Protein AF-A0A9Q0Q741-F1 (afdb_monomer_lite)

Organism: NCBI:txid2511006

Sequence (102 aa):
MVRKTLFALWDELSTEERELLFKDIESLDLPRLDRIIRCSLRSQGLPVVAIEPVPENTVSTVEERTIEERERWWKMGLKAISDGKLAVLLLSGGQEKIIEHH

Structure (mmCIF, N/CA/C/O backbone):
data_AF-A0A9Q0Q741-F1
#
_entry.id   AF-A0A9Q0Q741-F1
#
loop_
_atom_site.group_PDB
_atom_site.id
_atom_site.type_symbol
_atom_site.label_atom_id
_atom_site.label_alt_id
_atom_site.label_comp_id
_atom_site.label_asym_id
_atom_site.label_entity_id
_atom_site.label_seq_id
_atom_site.pdbx_PDB_ins_code
_atom_site.Cartn_x
_atom_site.Cartn_y
_atom_site.Cartn_z
_atom_site.occupancy
_atom_site.B_iso_or_equiv
_atom_site.auth_seq_id
_atom_site.auth_comp_id
_atom_site.auth_asym_id
_atom_site.auth_atom_id
_atom_site.pdbx_PDB_model_num
ATOM 1 N N . MET A 1 1 ? -20.941 -12.075 13.653 1.00 48.72 1 MET A N 1
ATOM 2 C CA . MET A 1 1 ? -20.383 -12.398 14.986 1.00 48.72 1 MET A CA 1
ATOM 3 C C . MET A 1 1 ? -19.453 -11.303 15.519 1.00 48.72 1 MET A C 1
ATOM 5 O O . MET A 1 1 ? -19.591 -10.961 16.679 1.00 48.72 1 MET A O 1
ATOM 9 N N . VAL A 1 2 ? -18.616 -10.667 14.682 1.00 56.38 2 VAL A N 1
ATOM 10 C CA . VAL A 1 2 ? -17.629 -9.627 15.078 1.00 56.38 2 VAL A CA 1
ATOM 11 C C . VAL A 1 2 ? -18.214 -8.415 15.833 1.00 56.38 2 VAL A C 1
ATOM 13 O O . VAL A 1 2 ? -17.580 -7.879 16.731 1.00 56.38 2 VAL A O 1
ATOM 16 N N . ARG A 1 3 ? -19.444 -7.990 15.517 1.00 64.44 3 ARG A N 1
ATOM 17 C CA . ARG A 1 3 ? -19.996 -6.717 16.022 1.00 64.44 3 ARG A CA 1
ATOM 18 C C . ARG A 1 3 ? -20.395 -6.715 17.499 1.00 64.44 3 ARG A C 1
ATOM 20 O O . ARG A 1 3 ? -20.397 -5.654 18.099 1.00 64.44 3 ARG A O 1
ATOM 27 N N . LYS A 1 4 ? -20.751 -7.868 18.083 1.00 66.88 4 LYS A N 1
ATOM 28 C CA . LYS A 1 4 ? -21.153 -7.924 19.502 1.00 66.88 4 LYS A CA 1
ATOM 29 C C . LYS A 1 4 ? -19.948 -7.918 20.441 1.00 66.88 4 LYS A C 1
ATOM 31 O O . LYS A 1 4 ? -20.011 -7.298 21.490 1.00 66.88 4 LYS A O 1
ATOM 36 N N . THR A 1 5 ? -18.854 -8.566 20.048 1.00 80.19 5 THR A N 1
ATOM 37 C CA . THR A 1 5 ? -17.637 -8.653 20.867 1.00 80.19 5 THR A CA 1
ATOM 38 C C . THR A 1 5 ? -16.956 -7.296 21.039 1.00 80.19 5 THR A C 1
ATOM 40 O O . THR A 1 5 ? -16.366 -7.048 22.080 1.00 80.19 5 THR A O 1
ATOM 43 N N . LEU A 1 6 ? -17.093 -6.396 20.059 1.00 80.69 6 LEU A N 1
ATOM 44 C CA . LEU A 1 6 ? -16.524 -5.047 20.113 1.00 80.69 6 LEU A CA 1
ATOM 45 C C . LEU A 1 6 ? -17.059 -4.201 21.281 1.00 80.69 6 LEU A C 1
ATOM 47 O O . LEU A 1 6 ? -16.343 -3.354 21.796 1.00 80.69 6 LEU A O 1
ATOM 51 N N . PHE A 1 7 ? -18.294 -4.459 21.717 1.00 86.50 7 PHE A N 1
ATOM 52 C CA . PHE A 1 7 ? -18.950 -3.734 22.810 1.00 86.50 7 PHE A CA 1
ATOM 53 C C . PHE A 1 7 ? -18.990 -4.534 24.120 1.00 86.50 7 PHE A C 1
ATOM 55 O O . PHE A 1 7 ? -19.720 -4.167 25.034 1.00 86.50 7 PHE A O 1
ATOM 62 N N . ALA A 1 8 ? -18.232 -5.631 24.229 1.00 87.94 8 ALA A N 1
ATOM 63 C CA . ALA A 1 8 ? -18.296 -6.523 25.390 1.00 87.94 8 ALA A CA 1
ATOM 64 C C . ALA A 1 8 ? -17.905 -5.846 26.717 1.00 87.94 8 ALA A C 1
ATOM 66 O O . ALA A 1 8 ? -18.394 -6.263 27.759 1.00 87.94 8 ALA A O 1
ATOM 67 N N . LEU A 1 9 ? -17.065 -4.808 26.666 1.00 89.69 9 LEU A N 1
ATOM 68 C CA . LEU A 1 9 ? -16.591 -4.045 27.827 1.00 89.69 9 LEU A CA 1
ATOM 69 C C . LEU A 1 9 ? -17.098 -2.596 27.812 1.00 89.69 9 LEU A C 1
ATOM 71 O O . LEU A 1 9 ? -16.521 -1.728 28.454 1.00 89.69 9 LEU A O 1
ATOM 75 N N . TRP A 1 10 ? -18.159 -2.305 27.053 1.00 89.12 10 TRP A N 1
ATOM 76 C CA . TRP A 1 10 ? -18.630 -0.930 26.863 1.00 89.12 10 TRP A CA 1
ATOM 77 C C . TRP A 1 10 ? -18.971 -0.228 28.185 1.00 89.12 10 TRP A C 1
ATOM 79 O O . TRP A 1 10 ? -18.673 0.955 28.358 1.00 89.12 10 TRP A O 1
ATOM 89 N N . ASP A 1 11 ? -19.547 -0.967 29.133 1.00 91.38 11 ASP A N 1
ATOM 90 C CA . ASP A 1 11 ? -19.940 -0.450 30.446 1.00 91.38 11 ASP A CA 1
ATOM 91 C C . ASP A 1 11 ? -18.741 -0.114 31.348 1.00 91.38 11 ASP A C 1
ATOM 93 O O . ASP A 1 11 ? -18.873 0.727 32.234 1.00 91.38 11 ASP A O 1
ATOM 97 N N . GLU A 1 12 ? -17.570 -0.697 31.075 1.00 93.31 12 GLU A N 1
ATOM 98 C CA . GLU A 1 12 ? -16.324 -0.476 31.821 1.00 93.31 12 GLU A CA 1
ATOM 99 C C . GLU A 1 12 ? -15.515 0.722 31.294 1.00 93.31 12 GLU A C 1
ATOM 101 O O . GLU A 1 12 ? -14.632 1.212 31.992 1.00 93.31 12 GLU A O 1
ATOM 106 N N . LEU A 1 13 ? -15.829 1.216 30.089 1.00 92.12 13 LEU A N 1
ATOM 107 C CA . LEU A 1 13 ? -15.134 2.348 29.470 1.00 92.12 13 LEU A CA 1
ATOM 108 C C . LEU A 1 13 ? -15.523 3.696 30.094 1.00 92.12 13 LEU A C 1
ATOM 110 O O . LEU A 1 13 ? -16.703 3.961 30.360 1.00 92.12 13 LEU A O 1
ATOM 114 N N . SER A 1 14 ? -14.540 4.589 30.215 1.00 94.31 14 SER A N 1
ATOM 115 C CA . SER A 1 14 ? -14.762 6.004 30.520 1.00 94.31 14 SER A CA 1
ATOM 116 C C . SER A 1 14 ? -15.522 6.708 29.385 1.00 94.31 14 SER A C 1
ATOM 118 O O . SER A 1 14 ? -15.628 6.212 28.260 1.00 94.31 14 SER A O 1
ATOM 120 N N . THR A 1 15 ? -16.059 7.899 29.658 1.00 93.19 15 THR A N 1
ATOM 121 C CA . THR A 1 15 ? -16.747 8.708 28.638 1.00 93.19 15 THR A CA 1
ATOM 122 C C . THR A 1 15 ? -15.821 9.039 27.464 1.00 93.19 15 THR A C 1
ATOM 124 O O . THR A 1 15 ? -16.230 8.949 26.309 1.00 93.19 15 THR A O 1
ATOM 127 N N . GLU A 1 16 ? -14.564 9.366 27.755 1.00 95.38 16 GLU A N 1
ATOM 128 C CA . GLU A 1 16 ? -13.533 9.706 26.773 1.00 95.38 16 GLU A CA 1
ATOM 129 C C . GLU A 1 16 ? -13.149 8.486 25.924 1.00 95.38 16 GLU A C 1
ATOM 131 O O . GLU A 1 16 ? -13.046 8.582 24.701 1.00 95.38 16 GLU A O 1
ATOM 136 N N . GLU A 1 17 ? -12.993 7.318 26.550 1.00 93.75 17 GLU A N 1
ATOM 137 C CA . GLU A 1 17 ? -12.674 6.065 25.855 1.00 93.75 17 GLU A CA 1
ATOM 138 C C . GLU A 1 17 ? -13.810 5.618 24.928 1.00 93.75 17 GLU A C 1
ATOM 140 O O . GLU A 1 17 ? -13.565 5.161 23.809 1.00 93.75 17 GLU A O 1
ATOM 145 N N . ARG A 1 18 ? -15.067 5.802 25.352 1.00 93.12 18 ARG A N 1
ATOM 146 C CA . ARG A 1 18 ? -16.242 5.552 24.503 1.00 93.12 18 ARG A CA 1
ATOM 147 C C . ARG A 1 18 ? -16.272 6.469 23.289 1.00 93.12 18 ARG A C 1
ATOM 149 O O . ARG A 1 18 ? -16.621 6.015 22.200 1.00 93.12 18 ARG A O 1
ATOM 156 N N . GLU A 1 19 ? -15.917 7.740 23.460 1.00 94.69 19 GLU A N 1
ATOM 157 C CA . GLU A 1 19 ? -15.874 8.704 22.359 1.00 94.69 19 GLU A CA 1
ATOM 158 C C . GLU A 1 19 ? -14.777 8.355 21.342 1.00 94.69 19 GLU A C 1
ATOM 160 O O . GLU A 1 19 ? -15.018 8.407 20.134 1.00 94.69 19 GLU A O 1
ATOM 165 N N . LEU A 1 20 ? -13.596 7.947 21.817 1.00 94.00 20 LEU A N 1
ATOM 166 C CA . LEU A 1 20 ? -12.506 7.469 20.961 1.00 94.00 20 LEU A CA 1
ATOM 167 C C . LEU A 1 20 ? -12.917 6.219 20.177 1.00 94.00 20 LEU A C 1
ATOM 169 O O . LEU A 1 20 ? -12.814 6.203 18.952 1.00 94.00 20 LEU A O 1
ATOM 173 N N . LEU A 1 21 ? -13.470 5.213 20.860 1.00 91.31 21 LEU A N 1
ATOM 174 C CA . LEU A 1 21 ? -13.940 3.987 20.215 1.00 91.31 21 LEU A CA 1
ATOM 175 C C . LEU A 1 21 ? -15.028 4.276 19.172 1.00 91.31 21 LEU A C 1
ATOM 177 O O . LEU A 1 21 ? -15.041 3.673 18.100 1.00 91.31 21 LEU A O 1
ATOM 181 N N . PHE A 1 22 ? -15.935 5.210 19.460 1.00 91.00 22 PHE A N 1
ATOM 182 C CA . PHE A 1 22 ? -16.962 5.615 18.506 1.00 91.00 22 PHE A CA 1
ATOM 183 C C . PHE A 1 22 ? -16.353 6.235 17.242 1.00 91.00 22 PHE A C 1
ATOM 185 O O . PHE A 1 22 ? -16.705 5.815 16.139 1.00 91.00 22 PHE A O 1
ATOM 192 N N . LYS A 1 23 ? -15.406 7.171 17.392 1.00 93.69 23 LYS A N 1
ATOM 193 C CA . LYS A 1 23 ? -14.694 7.802 16.266 1.00 93.69 23 LYS A CA 1
ATOM 194 C C . LYS A 1 23 ? -13.933 6.781 15.424 1.00 93.69 23 LYS A C 1
ATOM 196 O O . LYS A 1 23 ? -14.003 6.824 14.195 1.00 93.69 23 LYS A O 1
ATOM 201 N N . ASP A 1 24 ? -13.265 5.831 16.071 1.00 91.25 24 ASP A N 1
ATOM 202 C CA . ASP A 1 24 ? -12.548 4.763 15.377 1.00 91.25 24 ASP A CA 1
ATOM 203 C C . ASP A 1 24 ? -13.509 3.905 14.550 1.00 91.25 24 ASP A C 1
ATOM 205 O O . ASP A 1 24 ? -13.267 3.674 13.366 1.00 91.25 24 ASP A O 1
ATOM 209 N N . ILE A 1 25 ? -14.639 3.484 15.128 1.00 90.31 25 ILE A N 1
ATOM 210 C CA . ILE A 1 25 ? -15.649 2.681 14.422 1.00 90.31 25 ILE A CA 1
ATOM 211 C C . ILE A 1 25 ? -16.282 3.460 13.266 1.00 90.31 25 ILE A C 1
ATOM 213 O O . ILE A 1 25 ? -16.484 2.888 12.195 1.00 90.31 25 ILE A O 1
ATOM 217 N N . GLU A 1 26 ? -16.593 4.740 13.465 1.00 92.06 26 GLU A N 1
ATOM 218 C CA . GLU A 1 26 ? -17.190 5.601 12.439 1.00 92.06 26 GLU A CA 1
ATOM 219 C C . GLU A 1 26 ? -16.251 5.795 11.239 1.00 92.06 26 GLU A C 1
ATOM 221 O O . GLU A 1 26 ? -16.704 5.851 10.095 1.00 92.06 26 GLU A O 1
ATOM 226 N N . SER A 1 27 ? -14.936 5.810 11.474 1.00 93.25 27 SER A N 1
ATOM 227 C CA . SER A 1 27 ? -13.930 5.905 10.410 1.00 93.25 27 SER A CA 1
ATOM 228 C C . SER A 1 27 ? -13.794 4.631 9.555 1.00 93.25 27 SER A C 1
ATOM 230 O O . SER A 1 27 ? -13.180 4.663 8.483 1.00 93.25 27 SER A O 1
ATOM 232 N N . LEU A 1 28 ? -14.363 3.501 9.999 1.00 91.25 28 LEU A N 1
ATOM 233 C CA . LEU A 1 28 ? -14.226 2.201 9.342 1.00 91.25 28 LEU A CA 1
ATOM 234 C C . LEU A 1 28 ? -15.379 1.889 8.377 1.00 91.25 28 LEU A C 1
ATOM 236 O O . LEU A 1 28 ? -16.545 1.777 8.750 1.00 91.25 28 LEU A O 1
ATOM 240 N N . ASP A 1 29 ? -15.029 1.554 7.134 1.00 93.25 29 ASP A N 1
ATOM 241 C CA . ASP A 1 29 ? -15.951 0.927 6.178 1.00 93.25 29 ASP A CA 1
ATOM 242 C C . ASP A 1 29 ? -16.090 -0.579 6.482 1.00 93.25 29 ASP A C 1
ATOM 244 O O . ASP A 1 29 ? -15.387 -1.439 5.933 1.00 93.25 29 ASP A O 1
ATOM 248 N N . LEU A 1 30 ? -16.998 -0.908 7.408 1.00 88.50 30 LEU A N 1
ATOM 249 C CA . LEU A 1 30 ? -17.235 -2.286 7.854 1.00 88.50 30 LEU A CA 1
ATOM 250 C C . LEU A 1 30 ? -17.682 -3.236 6.723 1.00 88.50 30 LEU A C 1
ATOM 252 O O . LEU A 1 30 ? -17.198 -4.372 6.697 1.00 88.50 30 LEU A O 1
ATOM 256 N N . PRO A 1 31 ? -18.581 -2.850 5.789 1.00 91.25 31 PRO A N 1
ATOM 257 C CA . PRO A 1 31 ? -18.906 -3.686 4.632 1.00 91.25 31 PRO A CA 1
ATOM 258 C C . PRO A 1 31 ? -17.690 -4.018 3.761 1.00 91.25 31 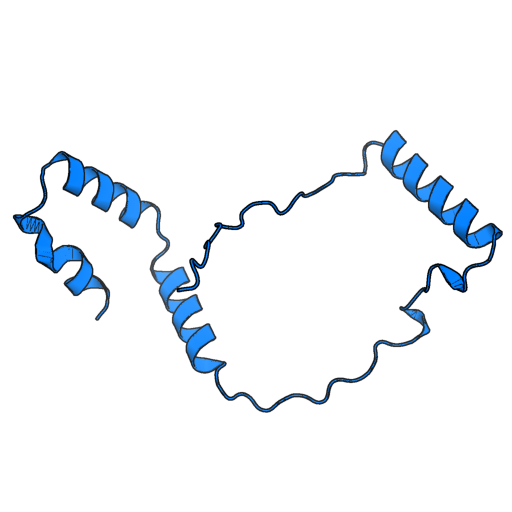PRO A C 1
ATOM 260 O O . PRO A 1 31 ? -17.523 -5.169 3.343 1.00 91.25 31 PRO A O 1
ATOM 263 N N . ARG A 1 32 ? -16.815 -3.038 3.502 1.00 93.88 32 ARG A N 1
ATOM 264 C CA . ARG A 1 32 ? -15.581 -3.265 2.743 1.00 93.88 32 ARG A CA 1
ATOM 265 C C . ARG A 1 32 ? -14.635 -4.201 3.481 1.00 93.88 32 ARG A C 1
ATOM 267 O O . ARG A 1 32 ? -14.080 -5.098 2.845 1.00 93.88 32 ARG A O 1
ATOM 274 N N . LEU A 1 33 ? -14.476 -4.029 4.791 1.00 91.44 33 LEU A N 1
ATOM 275 C CA . LEU A 1 33 ? -13.638 -4.899 5.613 1.00 91.44 33 LEU A CA 1
ATOM 276 C C . LEU A 1 33 ? -14.139 -6.352 5.595 1.00 91.44 33 LEU A C 1
ATOM 278 O O . LEU A 1 33 ? -13.348 -7.261 5.352 1.00 91.44 33 LEU A O 1
ATOM 282 N N . ASP A 1 34 ? -15.448 -6.578 5.765 1.00 90.44 34 ASP A N 1
ATOM 283 C CA . ASP A 1 34 ? -16.041 -7.924 5.693 1.00 90.44 34 ASP A CA 1
ATOM 284 C C . ASP A 1 34 ? -15.789 -8.578 4.328 1.00 90.44 34 ASP A C 1
ATOM 286 O O . ASP A 1 34 ? -15.416 -9.752 4.250 1.00 90.44 34 ASP A O 1
ATOM 290 N N . ARG A 1 35 ? -15.920 -7.804 3.241 1.00 93.31 35 ARG A N 1
ATOM 291 C CA . ARG A 1 35 ? -15.612 -8.278 1.887 1.00 93.31 35 ARG A CA 1
ATOM 292 C C . ARG A 1 35 ? -14.144 -8.672 1.750 1.00 93.31 35 ARG A C 1
ATOM 294 O O . ARG A 1 35 ? -13.873 -9.752 1.233 1.00 93.31 35 ARG A O 1
ATOM 301 N N . ILE A 1 36 ? -13.218 -7.828 2.211 1.00 93.62 36 ILE A N 1
ATOM 302 C CA . ILE A 1 36 ? -11.775 -8.107 2.160 1.00 93.62 36 ILE A CA 1
ATOM 303 C C . ILE A 1 36 ? -11.461 -9.389 2.932 1.00 93.62 36 ILE A C 1
ATOM 305 O O . ILE A 1 36 ? -10.876 -10.302 2.359 1.00 93.62 36 ILE A O 1
ATOM 309 N N . ILE A 1 37 ? -11.913 -9.504 4.185 1.00 91.62 37 ILE A N 1
ATOM 310 C CA . ILE A 1 37 ? -11.672 -10.686 5.024 1.00 91.62 37 ILE A CA 1
ATOM 311 C C . ILE A 1 37 ? -12.219 -11.946 4.348 1.00 91.62 37 ILE A C 1
ATOM 313 O O . ILE A 1 37 ? -11.521 -12.953 4.237 1.00 91.62 37 IL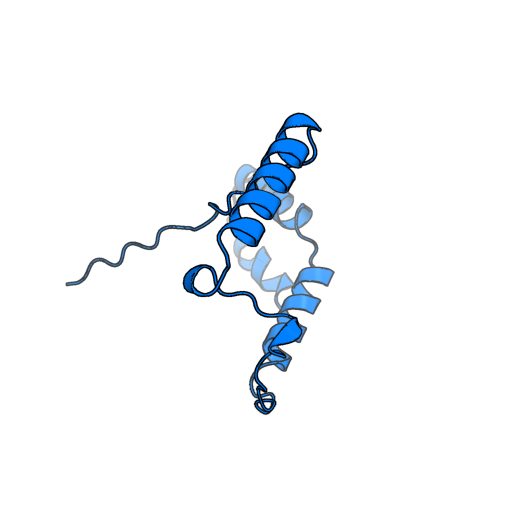E A O 1
ATOM 317 N N . ARG A 1 38 ? -13.454 -11.892 3.841 1.00 91.25 38 ARG A N 1
ATOM 318 C CA . ARG A 1 38 ? -14.086 -13.028 3.164 1.00 91.25 38 ARG A CA 1
ATOM 319 C C . ARG A 1 38 ? -13.322 -13.450 1.910 1.00 91.25 38 ARG A C 1
ATOM 321 O O . ARG A 1 38 ? -13.170 -14.646 1.680 1.00 91.25 38 ARG A O 1
ATOM 328 N N . CYS A 1 39 ? -12.869 -12.495 1.099 1.00 89.44 39 CYS A N 1
ATOM 329 C CA . CYS A 1 39 ? -12.056 -12.766 -0.085 1.00 89.44 39 CYS A CA 1
ATOM 330 C C . CYS A 1 39 ? -10.715 -13.404 0.300 1.00 89.44 39 CYS A C 1
ATOM 332 O O . CYS A 1 39 ? -10.388 -14.461 -0.233 1.00 89.44 39 CYS A O 1
ATOM 334 N N . SER A 1 40 ? -10.000 -12.826 1.267 1.00 89.94 40 SER A N 1
ATOM 335 C CA . SER A 1 40 ? -8.687 -13.308 1.713 1.00 89.94 40 SER A CA 1
ATOM 336 C C . SER A 1 40 ? -8.731 -14.702 2.342 1.00 89.94 40 SER A C 1
ATOM 338 O O . SER A 1 40 ? -7.807 -15.494 2.165 1.00 89.94 40 SER A O 1
ATOM 340 N N . LEU A 1 41 ? -9.802 -15.028 3.072 1.00 88.88 41 LEU A N 1
ATOM 341 C CA . LEU A 1 41 ? -9.983 -16.364 3.646 1.00 88.88 41 LEU A CA 1
ATOM 342 C C . LEU A 1 41 ? -10.356 -17.400 2.580 1.00 88.88 41 LEU A C 1
ATOM 344 O O . LEU A 1 41 ? -9.919 -18.543 2.663 1.00 88.88 41 LEU A O 1
ATOM 348 N N . ARG A 1 42 ? -11.134 -17.012 1.561 1.00 86.00 42 ARG A N 1
ATOM 349 C CA . ARG A 1 42 ? -11.503 -17.901 0.445 1.00 86.00 42 ARG A CA 1
ATOM 350 C C . ARG A 1 42 ? -10.347 -18.196 -0.507 1.00 86.00 42 ARG A C 1
ATOM 352 O O . ARG A 1 42 ? -10.380 -19.226 -1.165 1.00 86.00 42 ARG A O 1
ATOM 359 N N . SER A 1 43 ? -9.359 -17.308 -0.609 1.00 78.50 43 SER A N 1
ATOM 360 C CA . SER A 1 43 ? -8.194 -17.507 -1.481 1.00 78.50 43 SER A CA 1
ATOM 361 C C . SER A 1 43 ? -7.147 -18.472 -0.911 1.00 78.50 43 SER A C 1
ATOM 363 O O . SER A 1 43 ? -6.188 -18.800 -1.605 1.00 78.50 43 SER A O 1
ATOM 365 N N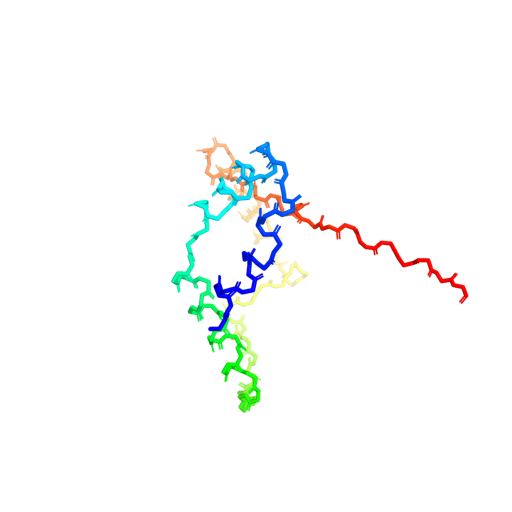 . GLN A 1 44 ? -7.307 -18.930 0.334 1.00 74.44 44 GLN A N 1
ATOM 366 C CA . GLN A 1 44 ? -6.436 -19.944 0.928 1.00 74.44 44 GLN A CA 1
ATOM 367 C C . GLN A 1 44 ? -6.677 -21.301 0.246 1.00 74.44 44 GLN A C 1
ATOM 369 O O . GLN A 1 44 ? -7.796 -21.809 0.257 1.00 74.44 44 GLN A O 1
ATOM 374 N N . GLY A 1 45 ? -5.633 -21.886 -0.348 1.00 70.56 45 GLY A N 1
ATOM 375 C CA . GLY A 1 45 ? -5.706 -23.208 -0.986 1.00 70.56 45 GLY A CA 1
ATOM 376 C C . GLY A 1 45 ? -6.146 -23.214 -2.453 1.00 70.56 45 GLY A C 1
ATOM 377 O O . GLY A 1 45 ? -6.514 -24.269 -2.967 1.00 70.56 45 GLY A O 1
ATOM 378 N N . LEU A 1 46 ? -6.109 -22.068 -3.144 1.00 73.50 46 LEU A N 1
ATOM 379 C CA . LEU A 1 46 ? -6.269 -22.051 -4.600 1.00 73.50 46 LEU A CA 1
ATOM 380 C C . LEU A 1 46 ? -5.106 -22.805 -5.276 1.00 73.50 46 LEU A C 1
ATOM 382 O O . LEU A 1 46 ? -3.963 -22.679 -4.825 1.00 73.50 46 LEU A O 1
ATOM 386 N N . PRO A 1 47 ? -5.372 -23.582 -6.343 1.00 78.38 47 PRO A N 1
ATOM 387 C CA . PRO A 1 47 ? -4.324 -24.288 -7.064 1.00 78.38 47 PRO A CA 1
ATOM 388 C C . PRO A 1 47 ? -3.308 -23.293 -7.623 1.00 78.38 47 PRO A C 1
ATOM 390 O O . PRO A 1 47 ? -3.675 -22.256 -8.179 1.00 78.38 47 PRO A O 1
ATOM 393 N N . VAL A 1 48 ? -2.026 -23.622 -7.460 1.00 75.12 48 VAL A N 1
ATOM 394 C CA . VAL A 1 48 ? -0.926 -22.826 -8.002 1.00 75.12 48 VAL A CA 1
ATOM 395 C C . VAL A 1 48 ? -1.061 -22.816 -9.520 1.00 75.12 48 VAL A C 1
ATOM 397 O O . VAL A 1 48 ? -1.004 -23.860 -10.169 1.00 75.12 48 VAL A O 1
ATOM 400 N N . VAL A 1 49 ? -1.284 -21.630 -10.075 1.00 81.00 49 VAL A N 1
ATOM 401 C CA . VAL A 1 49 ? -1.293 -21.421 -11.522 1.00 81.00 49 VAL A CA 1
ATOM 402 C C . VAL A 1 49 ? 0.138 -21.576 -12.030 1.00 81.00 49 VAL A C 1
ATOM 404 O O . VAL A 1 49 ? 1.082 -21.151 -11.361 1.00 81.00 49 VAL A O 1
ATOM 407 N N . ALA A 1 50 ? 0.302 -22.191 -13.202 1.00 83.69 50 ALA A N 1
ATOM 408 C CA . ALA A 1 50 ? 1.596 -22.255 -13.865 1.00 83.69 50 ALA A CA 1
ATOM 409 C C . ALA A 1 50 ? 2.122 -20.828 -14.091 1.00 83.69 50 ALA A C 1
ATOM 411 O O . ALA A 1 50 ? 1.445 -19.996 -14.693 1.00 83.69 50 ALA A O 1
ATOM 412 N N . ILE A 1 51 ? 3.310 -20.543 -13.561 1.00 82.62 51 ILE A N 1
ATOM 413 C CA . ILE A 1 51 ? 3.984 -19.261 -13.755 1.00 82.62 51 ILE A CA 1
ATOM 414 C C . ILE A 1 51 ? 4.861 -19.407 -14.995 1.00 82.62 51 ILE A C 1
ATOM 416 O O . ILE A 1 51 ? 5.806 -20.195 -14.996 1.00 82.62 51 ILE A O 1
ATOM 420 N N . GLU A 1 52 ? 4.535 -18.658 -16.042 1.00 87.69 52 GLU A N 1
ATOM 421 C CA . GLU A 1 52 ? 5.347 -18.560 -17.255 1.00 87.69 52 GLU A CA 1
ATOM 422 C C . GLU A 1 52 ? 6.263 -17.327 -17.192 1.00 87.69 52 GLU A C 1
ATOM 424 O O . GLU A 1 52 ? 5.910 -16.326 -16.556 1.00 87.69 52 GLU A O 1
ATOM 429 N N . PRO A 1 53 ? 7.449 -17.376 -17.825 1.00 85.44 53 PRO A N 1
ATOM 430 C CA . PRO A 1 53 ? 8.324 -16.219 -17.911 1.00 85.44 53 PRO A CA 1
ATOM 431 C C . PRO A 1 53 ? 7.666 -15.093 -18.713 1.00 85.44 53 PRO A C 1
ATOM 433 O O . PRO A 1 53 ? 6.928 -15.315 -19.673 1.00 85.44 53 PRO A O 1
ATOM 436 N N . VAL A 1 54 ? 7.975 -13.860 -18.322 1.00 88.06 54 VAL A N 1
ATOM 437 C CA . VAL A 1 54 ? 7.539 -12.671 -19.053 1.00 88.06 54 VAL A CA 1
ATOM 438 C C . VAL A 1 54 ? 8.234 -12.650 -20.429 1.00 88.06 54 VAL A C 1
ATOM 440 O O . VAL A 1 54 ? 9.431 -12.941 -20.489 1.00 88.06 54 VAL A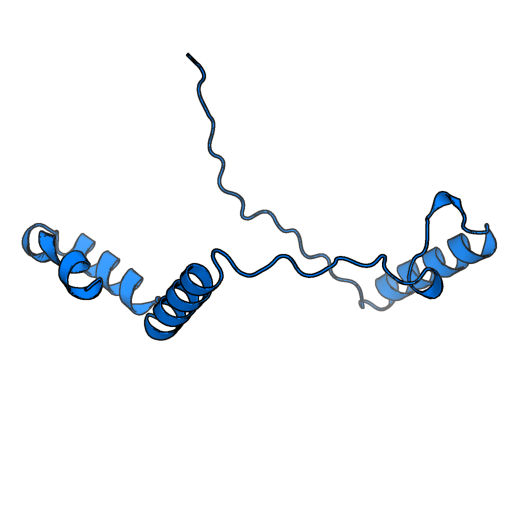 O 1
ATOM 443 N N . PRO A 1 55 ? 7.534 -12.315 -21.531 1.00 87.00 55 PRO A N 1
ATOM 444 C CA . PRO A 1 55 ? 8.128 -12.271 -22.867 1.00 87.00 55 PRO A CA 1
ATOM 445 C C . PRO A 1 55 ? 9.372 -11.374 -22.950 1.00 87.00 55 PRO A C 1
ATOM 447 O O . PRO A 1 55 ? 9.350 -10.234 -22.480 1.00 87.00 55 PRO A O 1
ATOM 450 N N . GLU A 1 56 ? 10.431 -11.849 -23.613 1.00 80.25 56 GLU A N 1
ATOM 451 C CA . GLU A 1 56 ? 11.728 -11.149 -23.703 1.00 80.25 56 GLU A CA 1
ATOM 452 C C . GLU A 1 56 ? 11.617 -9.733 -24.284 1.00 80.25 56 GLU A C 1
ATOM 454 O O . GLU A 1 56 ? 12.295 -8.817 -23.836 1.00 80.25 56 GLU A O 1
ATOM 459 N N . ASN A 1 57 ? 10.694 -9.507 -25.221 1.00 79.56 57 ASN A N 1
ATOM 460 C CA . ASN A 1 57 ? 10.455 -8.195 -25.830 1.00 79.56 57 ASN A CA 1
ATOM 461 C C . ASN A 1 57 ? 9.853 -7.144 -24.873 1.00 79.56 57 ASN A C 1
ATOM 463 O O . ASN A 1 57 ? 9.727 -5.978 -25.248 1.00 79.56 57 ASN A O 1
ATOM 467 N N . THR A 1 58 ? 9.458 -7.543 -23.663 1.00 77.06 58 THR A N 1
ATOM 468 C CA . THR A 1 58 ? 8.962 -6.651 -22.600 1.00 77.06 58 THR A CA 1
ATOM 469 C C . THR A 1 58 ? 9.937 -6.522 -21.431 1.00 77.06 58 THR A C 1
ATOM 471 O O . THR A 1 58 ? 9.687 -5.763 -20.493 1.00 77.06 58 THR A O 1
ATOM 474 N N . VAL A 1 59 ? 11.070 -7.223 -21.507 1.00 79.50 59 VAL A N 1
ATOM 475 C CA . VAL A 1 59 ? 12.146 -7.185 -20.523 1.00 79.50 59 VAL A CA 1
ATOM 476 C C . VAL A 1 59 ? 13.295 -6.365 -21.097 1.00 79.50 59 VAL A C 1
ATOM 478 O O . VAL A 1 59 ? 13.633 -6.456 -22.273 1.00 79.50 59 VAL A O 1
ATOM 481 N N . SER A 1 60 ? 13.905 -5.524 -20.268 1.00 71.81 60 SER A N 1
ATOM 482 C CA . SER A 1 60 ? 15.126 -4.826 -20.652 1.00 71.81 60 SER A CA 1
ATOM 483 C C . SER A 1 60 ? 16.094 -4.816 -19.478 1.00 71.81 60 SER A C 1
ATOM 485 O O . SER A 1 60 ? 15.800 -4.249 -18.423 1.00 71.81 60 SER A O 1
ATOM 487 N N . THR A 1 61 ? 17.253 -5.425 -19.693 1.00 75.44 61 THR A N 1
ATOM 488 C CA . THR A 1 61 ? 18.355 -5.541 -18.734 1.00 75.44 61 THR A CA 1
ATOM 489 C C . THR A 1 61 ? 19.265 -4.320 -18.849 1.00 75.44 61 THR A C 1
ATOM 491 O O . THR A 1 61 ? 19.529 -3.847 -19.951 1.00 75.44 61 THR A O 1
ATOM 494 N N . VAL A 1 62 ? 19.739 -3.752 -17.738 1.00 69.50 62 VAL A N 1
ATOM 495 C CA . VAL A 1 62 ? 20.572 -2.530 -17.775 1.00 69.50 62 VAL A CA 1
ATOM 496 C C . VAL A 1 62 ? 21.942 -2.820 -18.398 1.00 69.50 62 VAL A C 1
ATOM 498 O O . VAL A 1 62 ? 22.495 -1.990 -19.128 1.00 69.50 62 VAL A O 1
ATOM 501 N N . GLU A 1 63 ? 22.470 -4.006 -18.129 1.00 71.25 63 GLU A N 1
ATOM 502 C CA . GLU A 1 63 ? 23.797 -4.490 -18.494 1.00 71.25 63 GLU A CA 1
ATOM 503 C C . GLU A 1 63 ? 23.932 -4.764 -19.998 1.00 71.25 63 GLU A C 1
ATOM 505 O O . GLU A 1 63 ? 24.987 -4.494 -20.563 1.00 71.25 63 GLU A O 1
ATOM 510 N N . GLU A 1 64 ? 22.856 -5.211 -20.652 1.00 70.62 64 GLU A N 1
ATOM 511 C CA . GLU A 1 64 ? 22.827 -5.594 -22.075 1.00 70.62 64 GLU A CA 1
ATOM 512 C C . GLU A 1 64 ? 22.545 -4.411 -23.021 1.00 70.62 64 GLU A C 1
ATOM 514 O O . GLU A 1 64 ? 22.591 -4.564 -24.240 1.00 70.62 64 GLU A O 1
ATOM 519 N N . ARG A 1 65 ? 22.262 -3.217 -22.476 1.00 73.25 65 ARG A N 1
ATOM 520 C CA . ARG A 1 65 ? 21.922 -2.022 -23.268 1.00 73.25 65 ARG A CA 1
ATOM 521 C C . ARG A 1 65 ? 23.121 -1.416 -23.970 1.00 73.25 65 ARG A C 1
ATOM 523 O O . ARG A 1 65 ? 24.186 -1.237 -23.370 1.00 73.25 65 ARG A O 1
ATOM 530 N N . THR A 1 66 ? 22.885 -0.958 -25.194 1.00 83.19 66 THR A N 1
ATOM 531 C CA . THR A 1 66 ? 23.868 -0.161 -25.925 1.00 83.19 66 THR A CA 1
ATOM 532 C C . THR A 1 66 ? 24.056 1.215 -25.280 1.00 83.19 66 THR A C 1
ATOM 534 O O . THR A 1 66 ? 23.226 1.705 -24.503 1.00 83.19 66 THR A O 1
ATOM 537 N N . ILE A 1 67 ? 25.173 1.867 -25.601 1.00 83.94 67 ILE A N 1
ATOM 538 C CA . ILE A 1 67 ? 25.475 3.220 -25.114 1.00 83.94 67 ILE A CA 1
ATOM 539 C C . ILE A 1 67 ? 24.396 4.204 -25.600 1.00 83.94 67 ILE A C 1
ATOM 541 O O . ILE A 1 67 ? 23.961 5.078 -24.849 1.00 83.94 67 ILE A O 1
ATOM 545 N N . GLU A 1 68 ? 23.903 4.014 -26.823 1.00 87.06 68 GLU A N 1
ATOM 546 C CA . GLU A 1 68 ? 22.877 4.842 -27.453 1.00 87.06 68 GLU A CA 1
ATOM 547 C C . GLU A 1 68 ? 21.528 4.742 -26.726 1.00 87.06 68 GLU A C 1
ATOM 549 O O . GLU A 1 68 ? 20.846 5.752 -26.527 1.00 87.06 68 GLU A O 1
ATOM 554 N N . GLU A 1 69 ? 21.139 3.541 -26.294 1.00 86.12 69 GLU A N 1
ATOM 555 C CA . GLU A 1 69 ? 19.894 3.315 -25.553 1.00 86.12 69 GLU A CA 1
ATOM 556 C C . GLU A 1 69 ? 19.933 3.952 -24.166 1.00 86.12 69 GLU A C 1
ATOM 558 O O . GLU A 1 69 ? 18.971 4.611 -23.759 1.00 86.12 69 GLU A O 1
ATOM 563 N N . ARG A 1 70 ? 21.066 3.822 -23.464 1.00 85.38 70 ARG A N 1
ATOM 564 C CA . ARG A 1 70 ? 21.277 4.448 -22.150 1.00 85.38 70 ARG A CA 1
ATOM 565 C C . ARG A 1 70 ? 21.158 5.966 -22.238 1.00 85.38 70 ARG A C 1
ATOM 567 O O . ARG A 1 70 ? 20.410 6.570 -21.470 1.00 85.38 70 ARG A O 1
ATOM 574 N N . GLU A 1 71 ? 21.836 6.568 -23.210 1.00 91.12 71 GLU A N 1
ATOM 575 C CA . GLU A 1 71 ? 21.821 8.015 -23.423 1.00 91.12 71 GLU A CA 1
ATOM 576 C C . GLU A 1 71 ? 20.420 8.523 -23.798 1.00 91.12 71 GLU A C 1
ATOM 578 O O . GLU A 1 71 ? 19.956 9.553 -23.296 1.00 91.12 71 GLU A O 1
ATOM 583 N N . ARG A 1 72 ? 19.699 7.777 -24.646 1.00 91.44 72 ARG A N 1
ATOM 584 C CA . ARG A 1 72 ? 18.313 8.093 -25.009 1.00 91.44 72 ARG A CA 1
ATOM 585 C C . ARG A 1 72 ? 17.402 8.104 -23.782 1.00 91.44 72 ARG A C 1
ATOM 587 O O . ARG A 1 72 ? 16.633 9.050 -23.608 1.00 91.44 72 ARG A O 1
ATOM 594 N N . TRP A 1 73 ? 17.466 7.072 -22.943 1.00 90.12 73 TRP A N 1
ATOM 595 C CA . TRP A 1 73 ? 16.597 6.946 -21.768 1.00 90.12 73 TRP A CA 1
ATOM 596 C C . TRP A 1 73 ? 16.918 7.999 -20.712 1.00 90.12 73 TRP A C 1
ATOM 598 O O . TRP A 1 73 ? 16.004 8.590 -20.136 1.00 90.12 73 TRP A O 1
ATOM 608 N N . TRP A 1 74 ? 18.203 8.296 -20.521 1.00 91.38 74 TRP A N 1
ATOM 609 C CA . TRP A 1 74 ? 18.658 9.361 -19.635 1.00 91.38 74 TRP A CA 1
ATOM 610 C C . TRP A 1 74 ? 18.079 10.723 -20.037 1.00 91.38 74 TRP A C 1
ATOM 612 O O . TRP A 1 74 ? 17.446 11.403 -19.226 1.00 91.38 74 TRP A O 1
ATOM 622 N N . LYS A 1 75 ? 18.191 11.086 -21.322 1.00 95.25 75 LYS A N 1
ATOM 623 C CA . LYS A 1 75 ? 17.605 12.320 -21.870 1.00 95.25 75 LYS A CA 1
ATOM 624 C C . LYS A 1 75 ? 16.086 12.368 -21.719 1.00 95.25 75 LYS A C 1
ATOM 626 O O . LYS A 1 75 ? 15.542 13.418 -21.377 1.00 95.25 75 LYS A O 1
ATOM 631 N N . MET A 1 76 ? 15.397 11.250 -21.950 1.00 95.19 76 MET A N 1
ATOM 632 C CA . MET A 1 76 ? 13.946 11.161 -21.755 1.00 95.19 76 MET A CA 1
ATOM 633 C C . MET A 1 76 ? 13.550 11.395 -20.292 1.00 95.19 76 MET A C 1
ATOM 635 O O . MET A 1 76 ? 12.620 12.160 -20.035 1.00 95.19 76 MET A O 1
ATOM 639 N N . GLY A 1 77 ? 14.274 10.797 -19.342 1.00 94.31 77 GLY A N 1
ATOM 640 C CA . GLY A 1 77 ? 14.053 10.997 -17.909 1.00 94.31 77 GLY A CA 1
ATOM 641 C C . GLY A 1 77 ? 14.278 12.447 -17.479 1.00 94.31 77 GLY A C 1
ATOM 642 O O . GLY A 1 77 ? 13.405 13.046 -16.853 1.00 94.31 77 GLY A O 1
ATOM 643 N N . LEU A 1 78 ? 15.399 13.053 -17.888 1.00 96.00 78 LEU A N 1
ATOM 644 C CA . LEU A 1 78 ? 15.693 14.462 -17.603 1.00 96.00 78 LEU A CA 1
ATOM 645 C C . LEU A 1 78 ? 14.644 15.409 -18.190 1.00 96.00 78 LEU A C 1
ATOM 647 O O . LEU A 1 78 ? 14.244 16.365 -17.529 1.00 96.00 78 LEU A O 1
ATOM 651 N N . LYS A 1 79 ? 14.149 15.125 -19.399 1.00 97.00 79 LYS A N 1
ATOM 652 C CA . LYS A 1 79 ? 13.055 15.897 -19.993 1.00 97.00 79 LYS A CA 1
ATOM 653 C C . LYS A 1 79 ? 11.759 15.766 -19.191 1.00 97.00 79 LYS A C 1
ATOM 655 O O . LYS A 1 79 ? 11.058 16.753 -18.998 1.00 97.00 79 LYS A O 1
ATOM 660 N N . ALA A 1 80 ? 11.427 14.568 -18.711 1.00 95.81 80 ALA A N 1
ATOM 661 C CA . ALA A 1 80 ? 10.251 14.379 -17.864 1.00 95.81 80 ALA A CA 1
ATOM 662 C C . ALA A 1 80 ? 10.371 15.160 -16.543 1.00 95.81 80 ALA A C 1
ATOM 664 O O . ALA A 1 80 ? 9.383 15.735 -16.089 1.00 95.81 80 ALA A O 1
ATOM 665 N N . ILE A 1 81 ? 11.580 15.245 -15.975 1.00 95.62 81 ILE A N 1
ATOM 666 C CA . ILE A 1 81 ? 11.877 16.091 -14.811 1.00 95.62 81 ILE A CA 1
ATOM 667 C C . ILE A 1 81 ? 11.684 17.571 -15.158 1.00 95.62 81 ILE A C 1
ATOM 669 O O . ILE A 1 81 ? 10.955 18.263 -14.451 1.00 95.62 81 ILE A O 1
ATOM 673 N N . SER A 1 82 ? 12.281 18.057 -16.254 1.00 96.94 82 SER A N 1
ATOM 674 C CA . SER A 1 82 ? 12.188 19.473 -16.644 1.00 96.94 82 SER A CA 1
ATOM 675 C C . SER A 1 82 ? 10.766 19.907 -16.988 1.00 96.94 82 SER A C 1
ATOM 677 O O . SER A 1 82 ? 10.387 21.042 -16.729 1.00 96.94 82 SER A O 1
ATOM 679 N N . ASP A 1 83 ? 9.974 19.000 -17.563 1.00 97.75 83 ASP A N 1
ATOM 680 C CA . ASP A 1 83 ? 8.570 19.234 -17.898 1.00 97.75 83 ASP A CA 1
ATOM 681 C C . ASP A 1 83 ? 7.644 19.138 -16.658 1.00 97.75 83 ASP A C 1
ATOM 683 O O . ASP A 1 83 ? 6.433 19.308 -16.797 1.00 97.75 83 ASP A O 1
ATOM 687 N N . GLY A 1 84 ? 8.166 18.813 -15.465 1.00 94.69 84 GLY A N 1
ATOM 688 C CA . GLY A 1 84 ? 7.368 18.643 -14.242 1.00 94.69 84 GLY A CA 1
ATOM 689 C C . GLY A 1 84 ? 6.469 17.398 -14.242 1.00 94.69 84 GLY A C 1
ATOM 690 O O . GLY A 1 84 ? 5.445 17.374 -13.566 1.00 94.69 84 GLY A O 1
ATOM 691 N N . LYS A 1 85 ? 6.823 16.364 -15.015 1.00 96.56 85 LYS A N 1
ATOM 692 C CA . LYS A 1 85 ? 6.031 15.134 -15.226 1.00 96.56 85 LYS A CA 1
ATOM 693 C C . LYS A 1 85 ? 6.512 13.940 -14.393 1.00 96.56 85 LYS A C 1
ATOM 695 O O . LYS A 1 85 ? 6.058 12.821 -14.622 1.00 96.56 85 LYS A O 1
ATOM 700 N N . LEU A 1 86 ? 7.439 14.154 -13.459 1.00 95.75 86 LEU A N 1
ATOM 701 C CA . LEU A 1 86 ? 7.972 13.120 -12.571 1.00 95.75 86 LEU A CA 1
ATOM 702 C C . LEU A 1 86 ? 7.533 13.376 -11.124 1.00 95.75 86 LEU A C 1
ATOM 704 O O . LEU A 1 86 ? 7.694 14.480 -10.612 1.00 95.75 86 LEU A O 1
ATOM 708 N N . ALA A 1 87 ? 7.055 12.328 -10.455 1.00 93.75 87 ALA A N 1
ATOM 709 C CA . ALA A 1 87 ? 6.819 12.303 -9.015 1.00 93.75 87 ALA A CA 1
ATOM 710 C C . ALA A 1 87 ? 7.398 11.014 -8.414 1.00 93.75 87 ALA A C 1
ATOM 712 O O . ALA A 1 87 ? 7.515 9.999 -9.102 1.00 93.75 87 ALA A O 1
ATOM 713 N N . VAL A 1 88 ? 7.748 11.056 -7.128 1.00 94.38 88 VAL A N 1
ATOM 714 C CA . VAL A 1 88 ? 8.275 9.909 -6.376 1.00 94.38 88 VAL A CA 1
ATOM 715 C C . VAL A 1 88 ? 7.306 9.570 -5.247 1.00 94.38 88 VAL A C 1
ATOM 717 O O . VAL A 1 88 ? 6.935 10.447 -4.469 1.00 94.38 88 VAL A O 1
ATOM 720 N N . LEU A 1 89 ? 6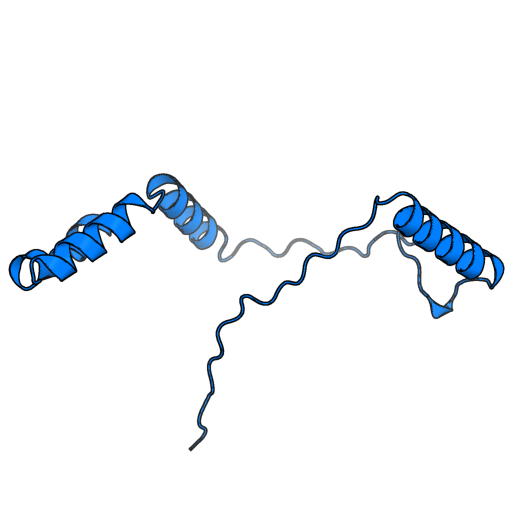.917 8.296 -5.148 1.00 93.94 89 LEU A N 1
ATOM 721 C CA . LEU A 1 89 ? 6.143 7.757 -4.031 1.00 93.94 89 LEU A CA 1
ATOM 722 C C . LEU A 1 89 ? 7.074 6.937 -3.132 1.00 93.94 89 LEU A C 1
ATOM 724 O O . LEU A 1 89 ? 7.497 5.845 -3.509 1.00 93.94 89 LEU A O 1
ATOM 728 N N . LEU A 1 90 ? 7.392 7.465 -1.949 1.00 92.81 90 LEU A N 1
ATOM 729 C CA . LEU A 1 90 ? 8.160 6.742 -0.937 1.00 92.81 90 LEU A CA 1
ATOM 730 C C . LEU A 1 90 ? 7.214 5.901 -0.070 1.00 92.81 90 LEU A C 1
ATOM 732 O O . LEU A 1 90 ? 6.341 6.441 0.606 1.00 92.81 90 LEU A O 1
ATOM 736 N N . LEU A 1 91 ? 7.401 4.580 -0.070 1.00 90.62 91 LEU A N 1
ATOM 737 C CA . LEU A 1 91 ? 6.644 3.654 0.773 1.00 90.62 91 LEU A CA 1
ATOM 738 C C . LEU A 1 91 ? 7.385 3.433 2.104 1.00 90.62 91 LEU A C 1
ATOM 740 O O . LEU A 1 91 ? 8.239 2.557 2.194 1.00 90.62 91 LEU A O 1
ATOM 744 N N . SER A 1 92 ? 7.071 4.231 3.132 1.00 88.81 92 SER A N 1
ATOM 745 C CA . SER A 1 92 ? 7.741 4.199 4.451 1.00 88.81 92 SER A CA 1
ATOM 746 C C . SER A 1 92 ? 6.843 3.788 5.629 1.00 88.81 92 SER A C 1
ATOM 748 O O . SER A 1 92 ? 7.263 3.863 6.778 1.00 88.81 92 SER A O 1
ATOM 750 N N . GLY A 1 93 ? 5.611 3.335 5.377 1.00 85.69 93 GLY A N 1
ATOM 751 C CA . GLY A 1 93 ? 4.611 3.022 6.413 1.00 85.69 93 GLY A CA 1
ATOM 752 C C . GLY A 1 93 ? 4.779 1.680 7.144 1.00 85.69 93 GLY A C 1
ATOM 753 O O . GLY A 1 93 ? 3.783 1.114 7.589 1.00 85.69 93 GLY A O 1
ATOM 754 N N . GLY A 1 94 ? 5.990 1.125 7.223 1.00 84.69 94 GLY A N 1
ATOM 755 C CA . GLY A 1 94 ? 6.245 -0.115 7.965 1.00 84.69 94 GLY A CA 1
ATOM 756 C C . GLY A 1 94 ? 6.239 0.116 9.480 1.00 84.69 94 GLY A C 1
ATOM 757 O O . GLY A 1 94 ? 6.731 1.136 9.948 1.00 84.69 94 GLY A O 1
ATOM 758 N N . GLN A 1 95 ? 5.703 -0.831 10.255 1.00 82.88 95 GLN A N 1
ATOM 759 C CA . GLN A 1 95 ? 5.854 -0.845 11.715 1.00 82.88 95 GLN A CA 1
ATOM 760 C C . GLN A 1 95 ? 7.040 -1.733 12.096 1.00 82.88 95 GLN A C 1
ATOM 762 O O . GLN A 1 95 ? 7.103 -2.893 11.681 1.00 82.88 95 GLN A O 1
ATOM 767 N N . GLU A 1 96 ? 7.967 -1.210 12.897 1.00 75.12 96 GLU A N 1
ATOM 768 C CA . GLU A 1 96 ? 9.071 -1.998 13.440 1.00 75.12 96 GLU A CA 1
ATOM 769 C C . GLU A 1 96 ? 8.534 -3.006 14.466 1.00 75.12 96 GLU A C 1
ATOM 771 O O . GLU A 1 96 ? 7.877 -2.643 15.441 1.00 75.12 96 GLU A O 1
ATOM 776 N N . LYS A 1 97 ? 8.818 -4.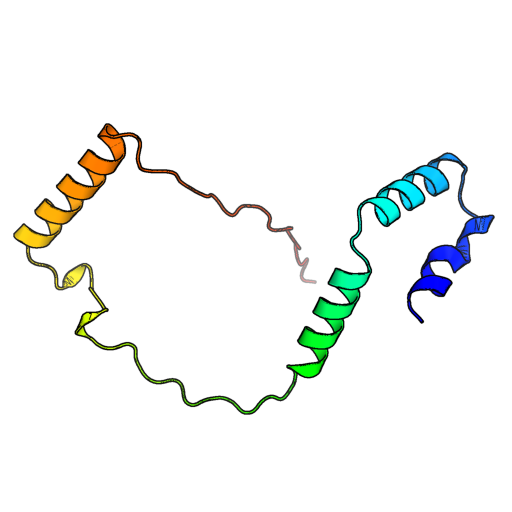293 14.256 1.00 73.25 97 LYS A N 1
ATOM 777 C CA . LYS A 1 97 ? 8.739 -5.314 15.305 1.00 73.25 97 LYS A CA 1
ATOM 778 C C . LYS A 1 97 ? 10.156 -5.785 15.580 1.00 73.25 97 LYS A C 1
ATOM 780 O O . LYS A 1 97 ? 10.703 -6.584 14.825 1.00 73.25 97 LYS A O 1
ATOM 785 N N . ILE A 1 98 ? 10.755 -5.245 16.635 1.00 75.56 98 ILE A N 1
ATOM 786 C CA . ILE A 1 98 ? 12.054 -5.690 17.137 1.00 75.56 98 ILE A CA 1
ATOM 787 C C . ILE A 1 98 ? 11.826 -7.025 17.852 1.00 75.56 98 ILE A C 1
ATOM 789 O O . ILE A 1 98 ? 10.981 -7.121 18.739 1.00 75.56 98 ILE A O 1
ATOM 793 N N . ILE A 1 99 ? 12.546 -8.065 17.435 1.00 71.31 99 ILE A N 1
ATOM 794 C CA . ILE A 1 99 ? 12.554 -9.365 18.107 1.00 71.31 99 ILE A CA 1
ATOM 795 C C . ILE A 1 99 ? 13.774 -9.366 19.032 1.00 71.31 99 ILE A C 1
ATOM 797 O O . ILE A 1 99 ? 14.901 -9.477 18.550 1.00 71.31 99 ILE A O 1
ATOM 801 N N . GLU A 1 100 ? 13.569 -9.234 20.343 1.00 59.06 100 GLU A N 1
ATOM 802 C CA . GLU A 1 100 ? 14.579 -9.639 21.327 1.00 59.06 100 GLU A CA 1
ATOM 803 C C . GLU A 1 100 ? 14.715 -11.170 21.270 1.00 59.06 100 GLU A C 1
ATOM 805 O O . GLU A 1 100 ? 13.743 -11.897 21.477 1.00 59.06 100 GLU A O 1
ATOM 810 N N . HIS A 1 101 ? 15.908 -11.664 20.929 1.00 60.69 101 HIS A N 1
ATOM 811 C CA . HIS A 1 101 ? 16.287 -13.067 21.113 1.00 60.69 101 HIS A CA 1
ATOM 812 C C . HIS A 1 101 ? 16.857 -13.230 22.527 1.00 60.69 101 HIS A C 1
ATOM 814 O O . HIS A 1 101 ? 17.837 -12.565 22.866 1.00 60.69 101 HIS A O 1
ATOM 820 N N . HIS A 1 102 ? 16.261 -14.128 23.311 1.00 42.69 102 HIS A N 1
ATOM 821 C CA . HIS A 1 102 ? 16.911 -14.774 24.452 1.00 42.69 102 HIS A CA 1
ATOM 822 C C . HIS A 1 102 ? 17.502 -16.112 24.014 1.00 42.69 102 HIS A C 1
ATOM 824 O O . HIS A 1 102 ? 16.806 -16.835 23.264 1.00 42.69 102 HIS A O 1
#

Secondary structure (DSSP, 8-state):
-HHHHTTTTGGGS-HHHHHHHHHHHHT--HHHHHHHHHHHHHTTTPPPPP-PPPPGGG---STT--HHHHHHHHHHHHHHHHTT---------PPP------

pLDDT: mean 85.22, std 10.86, range [42.69, 97.75]

InterPro domains:
  IPR029044 Nucleotide-diphospho-sugar transferases [G3DSA:3.90.550.10] (1-99)
  IPR029044 Nucleotide-diphospho-sugar transferases [SSF53448] (5-95)
  IPR039741 UDP-sugar pyrophosphorylase [PTHR11952] (3-95)

Radius of gyration: 25.45 Å; chains: 1; bounding box: 47×44×59 Å

Foldseek 3Di:
DVPVVLCPCVVVDDPVRNVVSVVVVVPDPPVVVVVVVVVVVVPPPDDDDDDDDDDPVPDDDPVPDDPVVVVVVVVVVVVCVVVVNDDDDDDDPDDDDDDDDD